Protein AF-A0A349N9C2-F1 (afdb_monomer_lite)

Foldseek 3Di:
DWDKDADDDCVVPNPVNLVVVQKDKAFDDPDPVQQVVQDDPPDDPPDTGIDIDGDDDDQQDDCDPVNLQVDPVNCPFCVNVPVPHRMGIDDPVNVVVNSVSSVHDD

pLDDT: mean 91.91, std 5.37, range [74.44, 97.75]

Secondary structure (DSSP, 8-state):
--EEEE---TTTS-HHHHHHHSEEEE-----HHHHHHH--TTPPTTPPP-EEEE-----SS---HHHHHH-GGGTTSHHHH-TT-SEEEE-HHHHHHHHHHTT---

Radius of gyration: 14.44 Å; chains: 1; bounding box: 37×32×33 Å

Sequence (106 aa):
MLHWLVKQEPQTFPWTRLLDHKKTIWDGVRNYQARNFMREPTATEGERVAFDLRAVKSPRQPVTLKRIKADPSLQELHLVRNPRLSVMPIEEKEFKHLLDLAQTTA

Structure (mmCIF, N/CA/C/O backbone):
data_AF-A0A349N9C2-F1
#
_entry.id   AF-A0A349N9C2-F1
#
loop_
_atom_site.group_PDB
_atom_site.id
_atom_site.type_symbol
_atom_site.label_atom_id
_atom_site.label_alt_id
_atom_site.label_comp_id
_atom_site.label_asym_id
_atom_site.label_entity_id
_atom_site.label_seq_id
_atom_site.pdbx_PDB_ins_code
_atom_site.Cartn_x
_atom_site.Cartn_y
_atom_site.Cartn_z
_atom_site.occupancy
_atom_site.B_iso_or_equiv
_atom_site.auth_seq_id
_atom_site.auth_comp_id
_atom_site.auth_asym_id
_atom_site.auth_atom_id
_atom_site.pdbx_PDB_model_num
ATOM 1 N N . MET A 1 1 ? 9.434 5.064 8.651 1.00 81.62 1 MET A N 1
ATOM 2 C CA . MET A 1 1 ? 9.759 4.132 7.540 1.00 81.62 1 MET A CA 1
ATOM 3 C C . MET A 1 1 ? 8.866 4.464 6.353 1.00 81.62 1 MET A C 1
ATOM 5 O O . MET A 1 1 ? 7.823 5.071 6.567 1.00 81.62 1 MET A O 1
ATOM 9 N N . LEU A 1 2 ? 9.259 4.108 5.127 1.00 89.00 2 LEU A N 1
ATOM 10 C CA . LEU A 1 2 ? 8.404 4.292 3.949 1.00 89.00 2 LEU A CA 1
ATOM 11 C C . LEU A 1 2 ? 7.418 3.126 3.831 1.00 89.00 2 LEU A C 1
ATOM 13 O O . LEU A 1 2 ? 7.814 1.972 3.990 1.00 89.00 2 LEU A O 1
ATOM 17 N N . HIS A 1 3 ? 6.158 3.432 3.535 1.00 94.06 3 HIS A N 1
ATOM 18 C CA . HIS A 1 3 ? 5.103 2.441 3.346 1.00 94.06 3 HIS A CA 1
ATOM 19 C C . HIS A 1 3 ? 4.571 2.518 1.917 1.00 94.06 3 HIS A C 1
ATOM 21 O O . HIS A 1 3 ? 4.538 3.583 1.300 1.00 94.06 3 HIS A O 1
ATOM 27 N N . TRP A 1 4 ? 4.153 1.367 1.397 1.00 94.94 4 TRP A N 1
ATOM 28 C CA . TRP A 1 4 ? 3.772 1.200 0.001 1.00 94.94 4 TRP A CA 1
ATOM 29 C C . TRP A 1 4 ? 2.498 0.371 -0.113 1.00 94.94 4 TRP A C 1
ATOM 31 O O . TRP A 1 4 ? 2.297 -0.579 0.642 1.00 94.94 4 TRP A O 1
ATOM 41 N N . LEU A 1 5 ? 1.675 0.687 -1.110 1.00 95.19 5 LEU A N 1
ATOM 42 C CA . LEU A 1 5 ? 0.586 -0.162 -1.575 1.00 95.19 5 LEU A CA 1
ATOM 43 C C . LEU A 1 5 ? 0.877 -0.594 -3.012 1.00 95.19 5 LEU A C 1
ATOM 45 O O . LEU A 1 5 ? 1.079 0.241 -3.898 1.00 95.19 5 LEU A O 1
ATOM 49 N N . VAL A 1 6 ? 0.861 -1.906 -3.242 1.00 95.00 6 VAL A N 1
ATOM 50 C CA . VAL A 1 6 ? 1.021 -2.521 -4.565 1.00 95.00 6 VAL A CA 1
ATOM 51 C C . VAL A 1 6 ? -0.240 -3.297 -4.937 1.00 95.00 6 VAL A C 1
ATOM 53 O O . VAL A 1 6 ? -0.826 -3.984 -4.102 1.00 95.00 6 VAL A O 1
ATOM 56 N N . LYS A 1 7 ? -0.696 -3.162 -6.184 1.00 94.12 7 LYS A N 1
ATOM 57 C CA . LYS A 1 7 ? -1.880 -3.864 -6.695 1.00 94.12 7 LYS A CA 1
ATOM 58 C C . LYS A 1 7 ? -1.471 -5.144 -7.399 1.00 94.12 7 LYS A C 1
ATOM 60 O O . LYS A 1 7 ? -0.639 -5.090 -8.298 1.00 94.12 7 LYS A O 1
ATOM 65 N N . GLN A 1 8 ? -2.116 -6.253 -7.049 1.00 93.25 8 GLN A N 1
ATOM 66 C CA . GLN A 1 8 ? -1.984 -7.508 -7.774 1.00 93.25 8 GLN A CA 1
ATOM 67 C C . GLN A 1 8 ? -3.349 -8.079 -8.127 1.00 93.25 8 GLN A C 1
ATOM 69 O O . GLN A 1 8 ? -4.261 -8.044 -7.304 1.00 93.25 8 GLN A O 1
ATOM 74 N N . GLU A 1 9 ? -3.443 -8.653 -9.319 1.00 91.88 9 GLU A N 1
ATOM 75 C CA . GLU A 1 9 ? -4.587 -9.439 -9.764 1.00 91.88 9 GLU A CA 1
ATOM 76 C C . GLU A 1 9 ? -4.487 -10.866 -9.183 1.00 91.88 9 GLU A C 1
ATOM 78 O O . GLU A 1 9 ? -3.571 -11.612 -9.561 1.00 91.88 9 GLU A O 1
ATOM 83 N N . PRO A 1 10 ? -5.384 -11.281 -8.262 1.00 92.69 10 PRO A N 1
ATOM 84 C CA . PRO A 1 10 ? -5.283 -12.577 -7.581 1.00 92.69 10 PRO A CA 1
ATOM 85 C C . PRO A 1 10 ? -5.307 -13.788 -8.523 1.00 92.69 10 PRO A C 1
ATOM 87 O O . PRO A 1 10 ? -4.704 -14.812 -8.223 1.00 92.69 10 PRO A O 1
ATOM 90 N N . GLN A 1 11 ? -5.973 -13.668 -9.670 1.00 93.75 11 GLN A N 1
ATOM 91 C CA . GLN A 1 11 ? -6.053 -14.681 -10.723 1.00 93.75 11 GLN A CA 1
ATOM 92 C C . GLN A 1 11 ? -4.71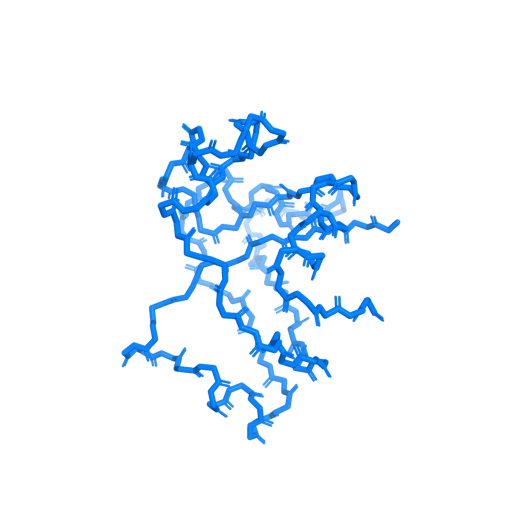2 -14.924 -11.428 1.00 93.75 11 GLN A C 1
ATOM 94 O O . GLN A 1 11 ? -4.483 -16.010 -11.952 1.00 93.75 11 GLN A O 1
ATOM 99 N N . THR A 1 12 ? -3.818 -13.934 -11.424 1.00 91.12 12 THR A N 1
ATOM 100 C CA . THR A 1 12 ? -2.493 -14.030 -12.052 1.00 91.12 12 THR A CA 1
ATOM 101 C C . THR A 1 12 ? -1.438 -14.433 -11.027 1.00 91.12 12 THR A C 1
ATOM 103 O O . THR A 1 12 ? -0.588 -15.285 -11.287 1.00 91.12 12 THR A O 1
ATOM 106 N N . PHE A 1 13 ? -1.489 -13.825 -9.842 1.00 91.44 13 PHE A N 1
ATOM 107 C CA . PHE A 1 13 ? -0.546 -14.097 -8.764 1.00 91.44 13 PHE A CA 1
ATOM 108 C C . PHE A 1 13 ? -1.260 -13.958 -7.409 1.00 91.44 13 PHE A C 1
ATOM 110 O O . PHE A 1 13 ? -1.307 -12.867 -6.833 1.00 91.44 13 PHE A O 1
ATOM 117 N N . PRO A 1 14 ? -1.857 -15.048 -6.898 1.00 93.00 14 PRO A N 1
ATOM 118 C CA . PRO A 1 14 ? -2.615 -15.007 -5.656 1.00 93.00 14 PRO A CA 1
ATOM 119 C C . PRO A 1 14 ? -1.694 -14.832 -4.447 1.00 93.00 14 PRO A C 1
ATOM 121 O O . PRO A 1 14 ? -0.534 -15.245 -4.455 1.00 93.00 14 PRO A O 1
ATOM 124 N N . TRP A 1 15 ? -2.241 -14.287 -3.359 1.00 91.38 15 TRP A N 1
ATOM 125 C CA . TRP A 1 15 ? -1.517 -14.109 -2.094 1.00 91.38 15 TRP A CA 1
ATOM 126 C C . TRP A 1 15 ? -0.903 -15.411 -1.557 1.00 91.38 15 TRP A C 1
ATOM 128 O O . TRP A 1 15 ? 0.226 -15.403 -1.070 1.00 91.38 15 TRP A O 1
ATOM 138 N N . THR A 1 16 ? -1.605 -16.539 -1.703 1.00 92.12 16 THR A N 1
ATOM 139 C CA . THR A 1 16 ? -1.118 -17.870 -1.298 1.00 92.12 16 THR A CA 1
ATOM 140 C C . THR A 1 16 ? 0.213 -18.219 -1.954 1.00 92.12 16 THR A C 1
ATOM 142 O O . THR A 1 16 ? 1.122 -18.692 -1.282 1.00 92.12 16 THR A O 1
ATOM 145 N N . ARG A 1 17 ? 0.389 -17.862 -3.230 1.00 92.56 17 ARG A N 1
ATOM 146 C CA . ARG A 1 17 ? 1.652 -18.072 -3.936 1.00 92.56 17 ARG A CA 1
ATOM 147 C C . ARG A 1 17 ? 2.793 -17.273 -3.310 1.00 92.56 17 ARG A C 1
ATOM 149 O O . ARG A 1 17 ? 3.900 -17.783 -3.184 1.00 92.56 17 ARG A O 1
ATOM 156 N N . LEU A 1 18 ? 2.545 -16.033 -2.892 1.00 91.62 18 LEU A N 1
ATOM 157 C CA . LEU A 1 18 ? 3.578 -15.235 -2.229 1.00 91.62 18 LEU A CA 1
ATOM 158 C C . LEU A 1 18 ? 3.961 -15.815 -0.859 1.00 91.62 18 LEU A C 1
ATOM 160 O O . LEU A 1 18 ? 5.138 -15.786 -0.500 1.00 91.62 18 LEU A O 1
ATOM 164 N N . LEU A 1 19 ? 2.997 -16.375 -0.120 1.00 91.06 19 LEU A N 1
ATOM 165 C CA . LEU A 1 19 ? 3.266 -17.077 1.139 1.00 91.06 19 LEU A CA 1
ATOM 166 C C . LEU A 1 19 ? 4.168 -18.301 0.923 1.00 91.06 19 LEU A C 1
ATOM 168 O O . LEU A 1 19 ? 5.155 -18.458 1.642 1.00 91.06 19 LEU A O 1
ATOM 172 N N . ASP A 1 20 ? 3.881 -19.107 -0.101 1.00 91.75 20 ASP A N 1
ATOM 173 C CA . ASP A 1 20 ? 4.642 -20.324 -0.408 1.00 91.75 20 ASP A CA 1
ATOM 174 C C . ASP A 1 20 ? 6.076 -20.005 -0.848 1.00 91.75 20 ASP A C 1
ATOM 176 O O . ASP A 1 20 ? 7.049 -20.575 -0.349 1.00 91.75 20 ASP A O 1
ATOM 180 N N . HIS A 1 21 ? 6.223 -19.037 -1.758 1.00 89.62 21 HIS A N 1
ATOM 181 C CA . HIS A 1 21 ? 7.521 -18.626 -2.291 1.00 89.62 21 HIS A CA 1
ATOM 182 C C . HIS A 1 21 ? 8.336 -17.780 -1.300 1.00 89.62 21 HIS A C 1
ATOM 184 O O . HIS A 1 21 ? 9.544 -17.611 -1.486 1.00 89.62 21 HIS A O 1
ATOM 190 N N . LYS A 1 22 ? 7.694 -17.242 -0.251 1.00 90.38 22 LYS A N 1
ATOM 191 C CA . LYS A 1 22 ? 8.220 -16.329 0.785 1.00 90.38 22 LYS A CA 1
ATOM 192 C C . LYS A 1 22 ? 8.712 -14.978 0.270 1.00 90.38 22 LYS A C 1
ATOM 194 O O . LYS A 1 22 ? 8.650 -13.999 1.009 1.00 90.38 22 LYS A O 1
ATOM 199 N N . LYS A 1 23 ? 9.204 -14.914 -0.965 1.00 92.81 23 LYS A N 1
ATOM 200 C CA . LYS A 1 23 ? 9.702 -13.720 -1.637 1.00 92.81 23 LYS A CA 1
ATOM 201 C C . LYS A 1 23 ? 9.310 -13.705 -3.111 1.00 92.81 23 LYS A C 1
ATOM 203 O O . LYS A 1 23 ? 9.148 -14.757 -3.725 1.00 92.81 23 LYS A O 1
ATOM 208 N N . THR A 1 24 ? 9.209 -12.514 -3.680 1.00 93.75 24 THR A N 1
ATOM 209 C CA . THR A 1 24 ? 9.080 -12.297 -5.122 1.00 93.75 24 THR A CA 1
ATOM 210 C C . THR A 1 24 ? 9.744 -10.986 -5.505 1.00 93.75 24 THR A C 1
ATOM 212 O O . THR A 1 24 ? 9.861 -10.085 -4.678 1.00 93.75 24 THR A O 1
ATOM 215 N N . ILE A 1 25 ? 10.125 -10.869 -6.770 1.00 93.06 25 ILE A N 1
ATOM 216 C CA . ILE A 1 25 ? 10.503 -9.590 -7.362 1.00 93.06 25 ILE A CA 1
ATOM 217 C C . ILE A 1 25 ? 9.224 -8.941 -7.890 1.00 93.06 25 ILE A C 1
ATOM 219 O O . ILE A 1 25 ? 8.392 -9.603 -8.514 1.00 93.06 25 ILE A O 1
ATOM 223 N N . TRP A 1 26 ? 9.056 -7.657 -7.607 1.00 92.50 26 TRP A N 1
ATOM 224 C CA . TRP A 1 26 ? 7.982 -6.822 -8.114 1.00 92.50 26 TRP A CA 1
ATOM 225 C C . TRP A 1 26 ? 8.532 -5.910 -9.205 1.00 92.50 26 TRP A C 1
ATOM 227 O O . TRP A 1 26 ? 9.041 -4.822 -8.929 1.00 92.50 26 TRP A O 1
ATOM 237 N N . ASP A 1 27 ? 8.467 -6.384 -10.447 1.00 90.19 27 ASP A N 1
ATOM 238 C CA . ASP A 1 27 ? 8.944 -5.675 -11.630 1.00 90.19 27 ASP A CA 1
ATOM 239 C C . ASP A 1 27 ? 7.809 -5.423 -12.642 1.00 90.19 27 ASP A C 1
ATOM 241 O O . ASP A 1 27 ? 6.621 -5.496 -12.324 1.00 90.19 27 ASP A O 1
ATOM 245 N N . GLY A 1 28 ? 8.160 -5.026 -13.869 1.00 88.44 28 GLY A N 1
ATOM 246 C CA . GLY A 1 28 ? 7.188 -4.923 -14.962 1.00 88.44 28 GLY A CA 1
ATOM 247 C C . GLY A 1 28 ? 6.234 -3.725 -14.884 1.00 88.44 28 GLY A C 1
ATOM 248 O O . GLY A 1 28 ? 5.339 -3.609 -15.720 1.00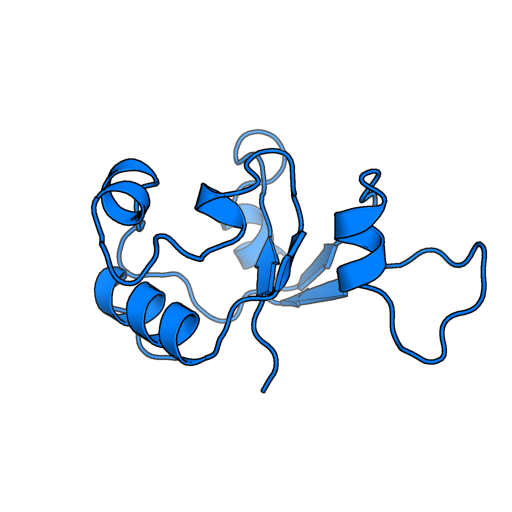 88.44 28 GLY A O 1
ATOM 249 N N . VAL A 1 29 ? 6.432 -2.794 -13.946 1.00 90.81 29 VAL A N 1
ATOM 250 C CA . VAL A 1 29 ? 5.610 -1.582 -13.817 1.00 90.81 29 VAL A CA 1
ATOM 251 C C . VAL A 1 29 ? 5.777 -0.684 -15.049 1.00 90.81 29 VAL A C 1
ATOM 253 O O . VAL A 1 29 ? 6.827 -0.084 -15.278 1.00 90.81 29 VAL A O 1
ATOM 256 N N . ARG A 1 30 ? 4.720 -0.603 -15.868 1.00 89.44 30 ARG A N 1
ATOM 257 C CA . ARG A 1 30 ? 4.691 0.185 -17.117 1.00 89.44 30 ARG A CA 1
ATOM 258 C C . ARG A 1 30 ? 4.191 1.616 -16.937 1.00 89.44 30 ARG A C 1
ATOM 260 O O . ARG A 1 30 ? 4.411 2.450 -17.808 1.00 89.44 30 ARG A O 1
ATOM 267 N N . ASN A 1 31 ? 3.510 1.913 -15.831 1.00 91.94 31 ASN A N 1
ATOM 268 C CA . ASN A 1 31 ? 3.039 3.264 -15.552 1.00 91.94 31 ASN A CA 1
ATOM 269 C C . ASN A 1 31 ? 4.216 4.146 -15.096 1.00 91.94 31 ASN A C 1
ATOM 271 O O . ASN A 1 31 ? 4.867 3.837 -14.099 1.00 91.94 31 ASN A O 1
ATOM 275 N N . TYR A 1 32 ? 4.465 5.249 -15.810 1.00 91.12 32 TYR A N 1
ATOM 276 C CA . TYR A 1 32 ? 5.589 6.153 -15.539 1.00 91.12 32 TYR A CA 1
ATOM 277 C C . TYR A 1 32 ? 5.570 6.745 -14.127 1.00 91.12 32 TYR A C 1
ATOM 279 O O . TYR A 1 32 ? 6.606 6.776 -13.472 1.00 91.12 32 TYR A O 1
ATOM 287 N N . GLN A 1 33 ? 4.407 7.176 -13.633 1.00 91.88 33 GLN A N 1
ATOM 288 C CA . GLN A 1 33 ? 4.287 7.741 -12.289 1.00 91.88 33 GLN A CA 1
ATOM 289 C C . GLN A 1 33 ? 4.545 6.677 -11.214 1.00 91.88 33 GLN A C 1
ATOM 291 O O . GLN A 1 33 ? 5.306 6.928 -10.285 1.00 91.88 33 GLN A O 1
ATOM 296 N N . ALA A 1 34 ? 3.988 5.473 -11.373 1.00 92.94 34 ALA A N 1
ATOM 297 C CA . ALA A 1 34 ? 4.251 4.360 -10.462 1.00 92.94 34 ALA A CA 1
ATOM 298 C C . ALA A 1 34 ? 5.744 3.986 -10.438 1.00 92.94 34 ALA A C 1
ATOM 300 O O . ALA A 1 34 ? 6.322 3.827 -9.367 1.00 92.94 34 ALA A O 1
ATOM 301 N N . ARG A 1 35 ? 6.394 3.927 -11.609 1.00 90.88 35 ARG A N 1
ATOM 302 C CA . ARG A 1 35 ? 7.840 3.684 -11.717 1.00 90.88 35 ARG A CA 1
ATOM 303 C C . ARG A 1 35 ? 8.660 4.791 -11.057 1.00 90.88 35 ARG A C 1
ATOM 305 O O . ARG A 1 35 ? 9.655 4.494 -10.410 1.00 90.88 35 ARG A O 1
ATOM 312 N N . ASN A 1 36 ? 8.245 6.049 -11.206 1.00 90.38 36 ASN A N 1
ATOM 313 C CA . ASN A 1 36 ? 8.916 7.178 -10.567 1.00 90.38 36 ASN A CA 1
ATOM 314 C C . ASN A 1 36 ? 8.821 7.109 -9.045 1.00 90.38 36 ASN A C 1
ATOM 316 O O . ASN A 1 36 ? 9.798 7.443 -8.388 1.00 90.38 36 ASN A O 1
ATOM 320 N N . PHE A 1 37 ? 7.700 6.642 -8.485 1.00 91.62 37 PHE A N 1
ATOM 321 C CA . PHE A 1 37 ? 7.637 6.411 -7.046 1.00 91.62 37 PHE A CA 1
ATOM 322 C C . PHE A 1 37 ? 8.615 5.323 -6.602 1.00 91.62 37 PHE A C 1
ATOM 324 O O . PHE A 1 37 ? 9.277 5.481 -5.589 1.00 91.62 37 PHE A O 1
ATOM 331 N N . MET A 1 38 ? 8.757 4.247 -7.376 1.00 89.81 38 MET A N 1
ATOM 332 C CA . MET A 1 38 ? 9.677 3.160 -7.032 1.00 89.81 38 MET A CA 1
ATOM 333 C C . MET A 1 38 ? 11.161 3.526 -7.159 1.00 89.81 38 MET A C 1
ATOM 335 O O . MET A 1 38 ? 12.016 2.756 -6.728 1.00 89.81 38 MET A O 1
ATOM 339 N N . ARG A 1 39 ? 11.482 4.642 -7.816 1.00 87.50 39 ARG A N 1
ATOM 340 C CA . ARG A 1 39 ? 12.849 4.970 -8.206 1.00 87.50 39 ARG A CA 1
ATOM 341 C C . ARG A 1 39 ? 13.650 5.471 -7.007 1.00 87.50 39 ARG A C 1
ATOM 343 O O . ARG A 1 39 ? 13.237 6.408 -6.328 1.00 87.50 39 ARG A O 1
ATOM 350 N N . GLU A 1 40 ? 14.832 4.901 -6.805 1.00 80.38 40 GLU A N 1
ATOM 351 C CA . GLU A 1 40 ? 15.794 5.450 -5.853 1.00 80.38 40 GLU A CA 1
ATOM 352 C C . GLU A 1 40 ? 16.387 6.771 -6.374 1.00 80.38 40 GLU A C 1
ATOM 354 O O . GLU A 1 40 ? 16.526 6.948 -7.590 1.00 80.38 40 GLU A O 1
ATOM 359 N N . PRO A 1 41 ? 16.771 7.711 -5.490 1.00 77.62 41 PRO A N 1
ATOM 360 C CA . PRO A 1 41 ? 17.364 8.985 -5.903 1.00 77.62 41 PRO A CA 1
ATOM 361 C C . PRO A 1 41 ? 18.623 8.837 -6.769 1.00 77.62 41 PRO A C 1
ATOM 363 O O . PRO A 1 41 ? 18.920 9.718 -7.569 1.00 77.62 41 PRO A O 1
ATOM 366 N N . THR A 1 42 ? 19.347 7.730 -6.606 1.00 79.69 42 THR A N 1
ATOM 367 C CA . THR A 1 42 ? 20.598 7.401 -7.299 1.00 79.69 42 THR A CA 1
ATOM 368 C C . THR A 1 42 ? 20.401 6.677 -8.630 1.00 79.69 42 THR A C 1
ATOM 370 O O . THR A 1 42 ? 21.383 6.474 -9.336 1.00 79.69 42 THR A O 1
ATOM 373 N N . ALA A 1 43 ? 19.174 6.275 -8.979 1.00 79.69 43 ALA A N 1
ATOM 374 C CA . ALA A 1 43 ? 18.925 5.490 -10.185 1.00 79.69 43 ALA A CA 1
ATOM 375 C C . ALA A 1 43 ? 19.089 6.325 -11.463 1.00 79.69 43 ALA A C 1
ATOM 377 O O . ALA A 1 43 ? 18.601 7.460 -11.557 1.00 79.69 43 ALA A O 1
ATOM 378 N N . THR A 1 44 ? 19.717 5.724 -12.469 1.00 79.06 44 THR A N 1
ATOM 379 C CA . THR A 1 44 ? 20.015 6.353 -13.762 1.00 79.06 44 THR A CA 1
ATOM 380 C C . THR A 1 44 ? 18.842 6.210 -14.739 1.00 79.06 44 THR A C 1
ATOM 382 O O . THR A 1 44 ? 18.001 5.313 -14.628 1.00 79.06 44 THR A O 1
ATOM 385 N N . GLU A 1 45 ? 18.755 7.097 -15.733 1.00 76.06 45 GLU A N 1
ATOM 386 C CA . GLU A 1 45 ? 17.740 6.988 -16.782 1.00 76.06 45 GLU A CA 1
ATOM 387 C C . GLU A 1 45 ? 17.885 5.676 -17.575 1.00 76.06 45 GLU A C 1
ATOM 389 O O . GLU A 1 45 ? 18.977 5.290 -17.981 1.00 76.06 45 GLU A O 1
ATOM 394 N N . GLY A 1 46 ? 16.767 4.974 -17.786 1.00 74.81 46 GLY A N 1
ATOM 395 C CA . GLY A 1 46 ? 16.731 3.687 -18.492 1.00 74.81 46 GLY A CA 1
ATOM 396 C C . GLY A 1 46 ? 16.893 2.451 -17.602 1.00 74.81 46 GLY A C 1
ATOM 397 O O . GLY A 1 46 ? 16.624 1.341 -18.066 1.00 74.81 46 GLY A O 1
ATOM 398 N N . GLU A 1 47 ? 17.244 2.611 -16.323 1.00 79.12 47 GLU A N 1
ATOM 399 C CA . GLU A 1 47 ? 17.349 1.481 -15.399 1.00 79.12 47 GLU A CA 1
ATOM 400 C C . GLU A 1 47 ? 15.985 0.840 -15.111 1.00 79.12 47 GLU A C 1
ATOM 402 O O . GLU A 1 47 ? 14.947 1.498 -14.949 1.00 79.12 47 GLU A O 1
ATOM 407 N N . ARG A 1 48 ? 15.980 -0.496 -15.047 1.00 77.62 48 ARG A N 1
ATOM 408 C CA . ARG A 1 48 ? 14.805 -1.253 -14.617 1.00 77.62 48 ARG A CA 1
ATOM 409 C C . ARG A 1 48 ? 14.641 -1.070 -13.116 1.00 77.62 48 ARG A C 1
ATOM 411 O O . ARG A 1 48 ? 15.517 -1.445 -12.350 1.00 77.62 48 ARG A O 1
ATOM 418 N N . VAL A 1 49 ? 13.484 -0.560 -12.712 1.00 86.12 49 VAL A N 1
ATOM 419 C CA . VAL A 1 49 ? 13.128 -0.415 -11.300 1.00 86.12 49 VAL A CA 1
ATOM 420 C C . VAL A 1 49 ? 12.302 -1.622 -10.863 1.00 86.12 49 VAL A C 1
ATOM 422 O O . VAL A 1 49 ? 11.333 -1.987 -11.538 1.00 86.12 49 VAL A O 1
ATOM 425 N N . ALA A 1 50 ? 12.685 -2.234 -9.747 1.00 88.81 50 ALA A N 1
ATOM 426 C CA . ALA A 1 50 ? 11.984 -3.358 -9.142 1.00 88.81 50 ALA A CA 1
ATOM 427 C C . ALA A 1 50 ? 12.101 -3.302 -7.615 1.00 88.81 50 ALA A C 1
ATOM 429 O O . ALA A 1 50 ? 13.065 -2.753 -7.089 1.00 88.81 50 ALA A O 1
ATOM 430 N N . PHE A 1 51 ? 11.130 -3.888 -6.915 1.00 90.31 51 PHE A N 1
ATOM 431 C CA . PHE A 1 51 ? 11.209 -4.107 -5.469 1.00 90.31 51 PHE A CA 1
ATOM 432 C C . PHE A 1 51 ? 11.345 -5.592 -5.157 1.00 90.31 51 PHE A C 1
ATOM 434 O O . PHE A 1 51 ? 10.635 -6.409 -5.739 1.00 90.31 51 PHE A O 1
ATOM 441 N N . ASP A 1 52 ? 12.173 -5.937 -4.178 1.00 90.50 52 ASP A N 1
ATOM 442 C CA . ASP A 1 52 ? 12.116 -7.253 -3.549 1.00 90.50 52 ASP A CA 1
ATOM 443 C C . ASP A 1 52 ? 11.019 -7.253 -2.482 1.00 90.50 52 ASP A C 1
ATOM 445 O O . ASP A 1 52 ? 11.081 -6.522 -1.492 1.00 90.50 52 ASP A O 1
ATOM 449 N N . LEU A 1 53 ? 9.993 -8.081 -2.674 1.00 92.56 53 LEU A N 1
ATOM 450 C CA . LEU A 1 53 ? 8.904 -8.246 -1.718 1.00 92.56 53 LEU A CA 1
ATOM 451 C C . LEU A 1 53 ? 9.071 -9.548 -0.948 1.00 92.56 53 LEU A C 1
ATOM 453 O O . LEU A 1 53 ? 9.367 -10.596 -1.521 1.00 92.56 53 LEU A O 1
ATOM 457 N N . ARG A 1 54 ? 8.796 -9.495 0.356 1.00 92.25 54 ARG A N 1
ATOM 458 C CA . ARG A 1 54 ? 8.724 -10.664 1.232 1.00 92.25 54 ARG A CA 1
ATOM 459 C C . ARG A 1 54 ? 7.347 -10.748 1.871 1.00 92.25 54 ARG A C 1
ATOM 461 O O . ARG A 1 54 ? 6.822 -9.747 2.354 1.00 92.25 54 ARG A O 1
ATOM 468 N N . ALA A 1 55 ? 6.786 -11.951 1.926 1.00 92.00 55 ALA A N 1
ATOM 469 C CA . ALA A 1 55 ? 5.589 -12.194 2.711 1.00 92.00 55 ALA A CA 1
ATOM 470 C C . ALA A 1 55 ? 5.951 -12.131 4.203 1.00 92.00 55 ALA A C 1
ATOM 472 O O . ALA A 1 55 ? 6.724 -12.958 4.692 1.00 92.00 55 ALA A O 1
ATOM 473 N N . VAL A 1 56 ? 5.430 -11.128 4.910 1.00 91.88 56 VAL A N 1
ATOM 474 C CA . VAL A 1 56 ? 5.674 -10.949 6.351 1.00 91.88 56 VAL A CA 1
ATOM 475 C C . VAL A 1 56 ? 4.480 -11.441 7.156 1.00 91.88 56 VAL A C 1
ATOM 477 O O . VAL A 1 56 ? 4.627 -12.294 8.028 1.00 91.88 56 V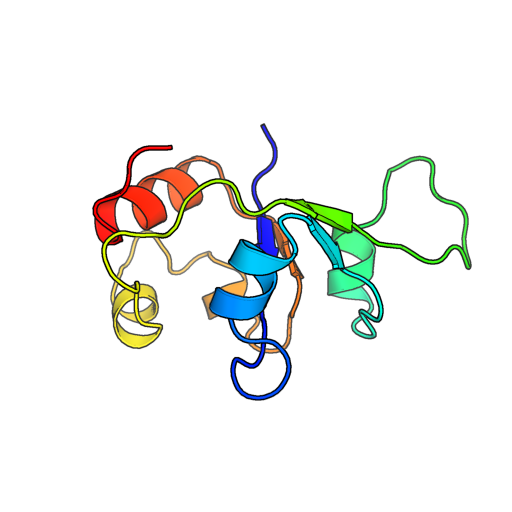AL A O 1
ATOM 480 N N . LYS A 1 57 ? 3.287 -10.921 6.858 1.00 91.00 57 LYS A N 1
ATOM 481 C CA . LYS A 1 57 ? 2.080 -11.196 7.633 1.00 91.00 57 LYS A CA 1
ATOM 482 C C . LYS A 1 57 ? 0.840 -11.074 6.762 1.00 91.00 57 LYS A C 1
ATOM 484 O O . LYS A 1 57 ? 0.705 -10.117 6.005 1.00 91.00 57 LYS A O 1
ATOM 489 N N . SER A 1 58 ? -0.064 -12.037 6.894 1.00 92.19 58 SER A N 1
ATOM 490 C CA . SER A 1 58 ? -1.393 -11.960 6.288 1.00 92.19 58 SER A CA 1
ATOM 491 C C . SER A 1 58 ? -2.311 -11.099 7.159 1.00 92.19 58 SER A C 1
ATOM 493 O O . SER A 1 58 ? -2.303 -11.275 8.383 1.00 92.19 58 SER A O 1
ATOM 495 N N . PRO A 1 59 ? -3.129 -10.212 6.570 1.00 92.50 59 PRO A N 1
ATOM 496 C CA . PRO A 1 59 ? -4.166 -9.523 7.321 1.00 92.50 59 PRO A CA 1
ATOM 497 C C . PRO A 1 59 ? -5.207 -10.524 7.839 1.00 92.50 59 PRO A C 1
ATOM 499 O O . PRO A 1 59 ? -5.540 -11.484 7.141 1.00 92.50 59 PRO A O 1
ATOM 502 N N . ARG A 1 60 ? -5.756 -10.299 9.041 1.00 94.12 60 ARG A N 1
ATOM 503 C CA . ARG A 1 60 ? -6.830 -11.148 9.596 1.00 94.12 60 ARG A CA 1
ATOM 504 C C . ARG A 1 60 ? -8.101 -11.092 8.757 1.00 94.12 60 ARG A C 1
ATOM 506 O O . ARG A 1 60 ? -8.819 -12.082 8.671 1.00 94.12 60 ARG A O 1
ATOM 513 N N . GLN A 1 61 ? -8.373 -9.941 8.146 1.00 95.00 61 GLN A N 1
ATOM 514 C CA . GLN A 1 61 ? -9.494 -9.757 7.232 1.00 95.00 61 GLN A CA 1
ATOM 515 C C . GLN A 1 61 ? -9.143 -8.786 6.097 1.00 95.00 61 GLN A C 1
ATOM 517 O O . GLN A 1 61 ? -8.372 -7.846 6.312 1.00 95.00 61 GLN A O 1
ATOM 522 N N . PRO A 1 62 ? -9.722 -8.961 4.896 1.00 95.12 62 PRO A N 1
ATOM 523 C CA . PRO A 1 62 ? -9.512 -8.032 3.795 1.00 95.12 62 PRO A CA 1
ATOM 524 C C . PRO A 1 62 ? -10.168 -6.672 4.079 1.00 95.12 62 PRO A C 1
ATOM 526 O O . PRO A 1 62 ? -11.330 -6.591 4.485 1.00 95.12 62 PRO A O 1
ATOM 529 N N . VAL A 1 63 ? -9.449 -5.586 3.788 1.00 96.75 63 VAL A N 1
ATOM 530 C CA . VAL A 1 63 ? -10.014 -4.230 3.773 1.00 96.75 63 VAL A CA 1
ATOM 531 C C . VAL A 1 63 ? -10.532 -3.956 2.364 1.00 96.75 63 VAL A C 1
ATOM 533 O O . VAL A 1 63 ? -9.764 -3.742 1.429 1.00 96.75 63 VAL A O 1
ATOM 536 N N . THR A 1 64 ? -11.851 -4.026 2.180 1.00 97.00 64 THR A N 1
ATOM 537 C CA . THR A 1 64 ? -12.453 -3.910 0.843 1.00 97.00 64 THR A CA 1
ATOM 538 C C . THR A 1 64 ? -12.335 -2.493 0.285 1.00 97.00 64 THR A C 1
ATOM 540 O O . THR A 1 64 ? -12.405 -1.514 1.028 1.00 97.00 64 THR A O 1
ATOM 543 N N . LEU A 1 65 ? -12.257 -2.353 -1.044 1.00 96.06 65 LEU A N 1
ATOM 544 C CA . LEU A 1 65 ? -12.219 -1.034 -1.687 1.00 96.06 65 LEU A CA 1
ATOM 545 C C . LEU A 1 65 ? -13.456 -0.185 -1.348 1.00 96.06 65 LEU A C 1
ATOM 547 O O . LEU A 1 65 ? -13.341 1.027 -1.202 1.00 96.06 65 LEU A O 1
ATOM 551 N N . LYS A 1 66 ? -14.628 -0.816 -1.178 1.00 97.38 66 LYS A N 1
ATOM 552 C CA . LYS A 1 66 ? -15.848 -0.140 -0.710 1.00 97.38 66 LYS A CA 1
ATOM 553 C C . LYS A 1 66 ? -15.636 0.489 0.669 1.00 97.38 66 LYS A C 1
ATOM 555 O O . LYS A 1 66 ? -16.012 1.638 0.861 1.00 97.38 66 LYS A O 1
ATOM 560 N N . ARG A 1 67 ? -15.021 -0.246 1.603 1.00 97.75 67 ARG A N 1
ATOM 561 C CA . ARG A 1 67 ? -14.704 0.257 2.945 1.00 97.75 67 ARG A CA 1
ATOM 562 C C . ARG A 1 67 ? -13.678 1.385 2.891 1.00 97.75 67 ARG A C 1
ATOM 564 O O . ARG A 1 67 ? -13.913 2.412 3.505 1.00 97.75 67 ARG A O 1
ATOM 571 N N . ILE A 1 68 ? -12.612 1.225 2.103 1.00 97.44 68 ILE A N 1
ATOM 572 C CA . ILE A 1 68 ? -11.586 2.265 1.913 1.00 97.44 68 ILE A CA 1
ATOM 573 C C . ILE A 1 68 ? -12.218 3.557 1.382 1.00 97.44 68 ILE A C 1
ATOM 575 O O . ILE A 1 68 ? -11.990 4.626 1.930 1.00 97.44 68 ILE A O 1
ATOM 579 N N . LYS A 1 69 ? -13.063 3.463 0.348 1.00 96.62 69 LYS A N 1
ATOM 580 C CA . LYS A 1 69 ? -13.735 4.627 -0.249 1.00 96.62 69 LYS A CA 1
ATOM 581 C C . LYS A 1 69 ? -14.775 5.279 0.660 1.00 96.62 69 LYS A C 1
ATOM 583 O O . LYS A 1 69 ? -15.087 6.442 0.445 1.00 96.62 69 LYS A O 1
ATOM 588 N N . ALA A 1 70 ? -15.324 4.557 1.631 1.00 97.69 70 ALA A N 1
ATOM 589 C CA . ALA A 1 70 ? -16.277 5.109 2.592 1.00 97.69 70 ALA A CA 1
ATOM 590 C C . ALA A 1 70 ? -15.596 5.809 3.780 1.00 97.69 70 ALA A C 1
ATOM 592 O O . ALA A 1 70 ? -16.266 6.525 4.516 1.00 97.69 70 ALA A O 1
ATOM 593 N N . ASP A 1 71 ? -14.295 5.592 3.984 1.00 97.56 71 ASP A N 1
ATOM 594 C CA . ASP A 1 71 ? -13.559 6.109 5.132 1.00 97.56 71 ASP A CA 1
ATOM 595 C C . ASP A 1 71 ? -12.975 7.507 4.847 1.00 97.56 71 ASP A C 1
ATOM 597 O O . ASP A 1 71 ? -12.114 7.635 3.968 1.00 97.56 71 ASP A O 1
ATOM 601 N N . PRO A 1 72 ? -13.392 8.566 5.569 1.00 96.94 72 PRO A N 1
ATOM 602 C CA . PRO A 1 72 ? -12.892 9.923 5.343 1.00 96.94 72 PRO A CA 1
ATOM 603 C C . PRO A 1 72 ? -11.377 10.065 5.528 1.00 96.94 72 PRO A C 1
ATOM 605 O O . PRO A 1 72 ? -10.752 10.878 4.854 1.00 96.94 72 PRO A O 1
ATOM 608 N N . SER A 1 73 ? -10.770 9.258 6.403 1.00 96.31 73 SER A N 1
ATOM 609 C CA . SER A 1 73 ? -9.333 9.330 6.700 1.00 96.31 73 SER A CA 1
ATOM 610 C C . SER A 1 73 ? -8.444 8.764 5.586 1.00 96.31 73 SER A C 1
ATOM 612 O O . SER A 1 73 ? -7.234 8.974 5.602 1.00 96.31 73 SER A O 1
ATOM 614 N N . LEU A 1 74 ? -9.040 8.072 4.608 1.00 97.12 74 LEU A N 1
ATOM 615 C CA . LEU A 1 74 ? -8.344 7.394 3.513 1.00 97.12 74 LEU A CA 1
ATOM 616 C C . LEU A 1 74 ? -8.615 8.021 2.138 1.00 97.12 74 LEU A C 1
ATOM 618 O O . LEU A 1 74 ? -8.164 7.488 1.124 1.00 97.12 74 LEU A O 1
ATOM 622 N N . GLN A 1 75 ? -9.343 9.141 2.073 1.00 95.69 75 GLN A N 1
ATOM 623 C CA . GLN A 1 75 ? -9.703 9.774 0.794 1.00 95.69 75 GLN A CA 1
ATOM 624 C C . GLN A 1 75 ? -8.493 10.336 0.042 1.00 95.69 75 GLN A C 1
ATOM 626 O O . GLN A 1 75 ? -8.519 10.444 -1.184 1.00 95.69 75 GLN A O 1
ATOM 631 N N . GLU A 1 76 ? -7.413 10.627 0.767 1.00 94.75 76 GLU A N 1
ATOM 632 C CA . GLU A 1 76 ? -6.167 11.140 0.203 1.00 94.75 76 GLU A CA 1
ATOM 633 C C . GLU A 1 76 ? -5.276 10.052 -0.408 1.00 94.75 76 GLU A C 1
ATOM 635 O O . GLU A 1 76 ? -4.380 10.365 -1.196 1.00 94.75 76 GLU A O 1
ATOM 640 N N . LEU A 1 77 ? -5.581 8.771 -0.161 1.00 96.19 77 LEU A N 1
ATOM 641 C CA . LEU A 1 77 ? -4.842 7.666 -0.753 1.00 96.19 77 LEU A CA 1
ATOM 642 C C . LEU A 1 77 ? -4.813 7.787 -2.277 1.00 96.19 77 LEU A C 1
ATOM 644 O O . LEU A 1 77 ? -5.847 7.890 -2.949 1.00 96.19 77 LEU A O 1
ATOM 648 N N . HIS A 1 78 ? -3.630 7.589 -2.858 1.00 95.12 78 HIS A N 1
ATOM 649 C CA . HIS A 1 78 ? -3.491 7.418 -4.303 1.00 95.12 78 HIS A CA 1
ATOM 650 C C . HIS A 1 78 ? -4.368 6.279 -4.847 1.00 95.12 78 HIS A C 1
ATOM 652 O O . HIS A 1 78 ? -4.809 6.347 -5.992 1.00 95.12 78 HIS A O 1
ATOM 658 N N . LEU A 1 79 ? -4.691 5.273 -4.024 1.00 95.62 79 LEU A N 1
ATOM 659 C CA . LEU A 1 79 ? -5.626 4.205 -4.383 1.00 95.62 79 LEU A CA 1
ATOM 660 C C . LEU A 1 79 ? -7.019 4.749 -4.741 1.00 95.62 79 LEU A C 1
ATOM 662 O O . LEU A 1 79 ? -7.653 4.232 -5.663 1.00 95.62 79 LEU A O 1
ATOM 666 N N . VAL A 1 80 ? -7.480 5.770 -4.014 1.00 95.50 80 VAL A N 1
ATOM 667 C CA . VAL A 1 80 ? -8.790 6.409 -4.187 1.00 95.50 80 VAL A CA 1
ATOM 668 C C . VAL A 1 80 ? -8.719 7.469 -5.284 1.00 95.50 80 VAL A C 1
ATOM 670 O O . VAL A 1 80 ? -9.540 7.452 -6.201 1.00 95.50 80 VAL A O 1
ATOM 673 N N . ARG A 1 81 ? -7.707 8.342 -5.232 1.00 95.06 81 ARG A N 1
ATOM 674 C CA . ARG A 1 81 ? -7.571 9.494 -6.139 1.00 95.06 81 ARG A CA 1
ATOM 675 C C . ARG A 1 81 ? -7.112 9.107 -7.549 1.00 95.06 81 ARG A C 1
ATOM 677 O O . ARG A 1 81 ? -7.554 9.702 -8.525 1.00 95.06 81 ARG A O 1
ATOM 684 N N . ASN A 1 82 ? -6.255 8.090 -7.666 1.00 94.25 82 ASN A N 1
ATOM 685 C CA . ASN A 1 82 ? -5.557 7.710 -8.898 1.00 94.25 82 ASN A CA 1
ATOM 686 C C . ASN A 1 82 ? -5.674 6.191 -9.162 1.00 94.25 82 ASN A C 1
ATOM 688 O O . ASN A 1 82 ? -4.687 5.451 -9.082 1.00 94.25 82 ASN A O 1
ATOM 692 N N . PRO A 1 83 ? -6.861 5.680 -9.543 1.00 89.25 83 PRO A N 1
ATOM 693 C CA . PRO A 1 83 ? -7.135 4.240 -9.601 1.00 89.25 83 PRO A CA 1
ATOM 694 C C . PRO A 1 83 ? -6.276 3.462 -10.610 1.00 89.25 83 PRO A C 1
ATOM 696 O O . PRO A 1 83 ? -6.145 2.246 -10.476 1.00 89.25 83 PRO A O 1
ATOM 699 N N . ARG A 1 84 ? -5.655 4.137 -11.586 1.00 91.69 84 ARG A N 1
ATOM 700 C CA . ARG A 1 84 ? -4.768 3.523 -12.592 1.00 91.69 84 ARG A CA 1
ATOM 701 C C . ARG A 1 84 ? -3.329 3.290 -12.111 1.00 91.69 84 ARG A C 1
ATOM 703 O O . ARG A 1 84 ? -2.555 2.666 -12.832 1.00 91.69 84 ARG A O 1
ATOM 710 N N . LEU A 1 85 ? -2.947 3.783 -10.931 1.00 94.31 85 LEU A N 1
ATOM 711 C CA . LEU A 1 85 ? -1.630 3.506 -10.354 1.00 94.31 85 LEU A CA 1
ATOM 712 C C . LEU A 1 85 ? -1.581 2.103 -9.752 1.00 94.31 85 LEU A C 1
ATOM 714 O O . LEU A 1 85 ? -2.495 1.714 -9.024 1.00 94.31 85 LEU A O 1
ATOM 718 N N . SER A 1 86 ? -0.515 1.358 -10.048 1.00 94.00 86 SER A N 1
ATOM 719 C CA . SER A 1 86 ? -0.285 0.002 -9.532 1.00 94.00 86 SER A CA 1
ATOM 720 C C . SER A 1 86 ? 0.652 -0.044 -8.326 1.00 94.00 86 SER A C 1
ATOM 722 O O . SER A 1 86 ? 0.557 -0.979 -7.538 1.00 94.00 86 SER A O 1
ATOM 724 N N . VAL A 1 87 ? 1.528 0.951 -8.170 1.00 95.25 87 VAL A N 1
ATOM 725 C CA . VAL A 1 87 ? 2.443 1.104 -7.032 1.00 95.25 87 VAL A CA 1
ATOM 726 C C . VAL A 1 87 ? 2.329 2.528 -6.520 1.00 95.25 87 VAL A C 1
ATOM 728 O O . VAL A 1 87 ? 2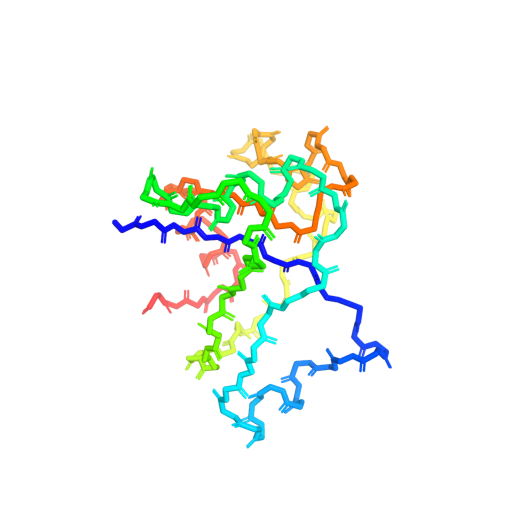.306 3.473 -7.312 1.00 95.25 87 VAL A O 1
ATOM 731 N N . MET A 1 88 ? 2.169 2.665 -5.208 1.00 95.44 88 MET A N 1
ATOM 732 C CA . MET A 1 88 ? 1.794 3.919 -4.568 1.00 95.44 88 MET A CA 1
ATOM 733 C C . MET A 1 88 ? 2.495 4.028 -3.214 1.00 95.44 88 MET A C 1
ATOM 735 O O . MET A 1 88 ? 2.401 3.074 -2.437 1.00 95.44 88 MET A O 1
ATOM 739 N N . PRO A 1 89 ? 3.161 5.149 -2.896 1.00 95.31 89 PRO A N 1
ATOM 740 C CA . PRO A 1 89 ? 3.543 5.426 -1.521 1.00 95.31 89 PRO A CA 1
ATOM 741 C C . PRO A 1 89 ? 2.278 5.700 -0.699 1.00 95.31 89 PRO A C 1
ATOM 743 O O . PRO A 1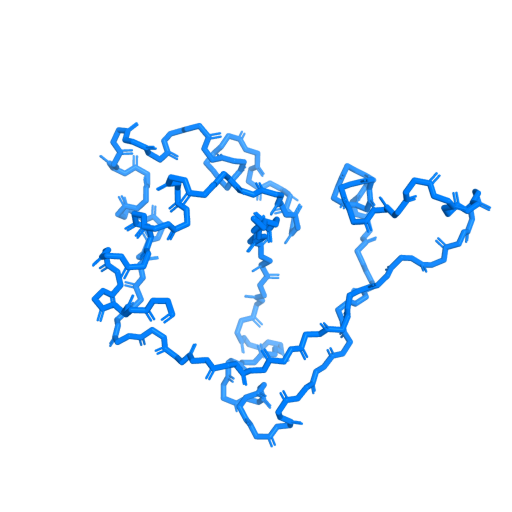 89 ? 1.284 6.202 -1.230 1.00 95.31 89 PRO A O 1
ATOM 746 N N . ILE A 1 90 ? 2.320 5.360 0.584 1.00 95.75 90 ILE A N 1
ATOM 747 C CA . ILE A 1 90 ? 1.290 5.725 1.562 1.00 95.75 90 ILE A CA 1
ATOM 748 C C . ILE A 1 90 ? 1.964 6.285 2.811 1.00 95.75 90 ILE A C 1
ATOM 750 O O . ILE A 1 90 ? 3.096 5.921 3.149 1.00 95.75 90 ILE A O 1
ATOM 754 N N . GLU A 1 91 ? 1.272 7.175 3.504 1.00 95.00 91 GLU A N 1
ATOM 755 C CA . GLU A 1 91 ? 1.754 7.732 4.757 1.00 95.00 91 GLU A CA 1
ATOM 756 C C . GLU A 1 91 ? 1.646 6.715 5.901 1.00 95.00 91 GLU A C 1
ATOM 758 O O . GLU A 1 91 ? 0.819 5.802 5.900 1.00 95.00 91 GLU A O 1
ATOM 763 N N . GLU A 1 92 ? 2.455 6.903 6.945 1.00 95.38 92 GLU A N 1
ATOM 764 C CA . GLU A 1 92 ? 2.432 6.031 8.124 1.00 95.38 92 GLU A CA 1
ATOM 765 C C . GLU A 1 92 ? 1.064 6.025 8.829 1.00 95.38 92 GLU A C 1
ATOM 767 O O . GLU A 1 92 ? 0.623 4.978 9.302 1.00 95.38 92 GLU A O 1
ATOM 772 N N . LYS A 1 93 ? 0.365 7.169 8.857 1.00 95.38 93 LYS A N 1
ATOM 773 C CA . LYS A 1 93 ? -0.987 7.274 9.428 1.00 95.38 93 LYS A CA 1
ATOM 774 C C . LYS A 1 93 ? -1.995 6.400 8.673 1.00 95.38 93 LYS A C 1
ATOM 776 O O . LYS A 1 93 ? -2.809 5.723 9.291 1.00 95.38 93 LYS A O 1
ATOM 781 N N . GLU A 1 94 ? -1.895 6.366 7.345 1.00 96.50 94 GLU A N 1
ATOM 782 C CA . GLU A 1 94 ? -2.782 5.590 6.476 1.00 96.50 94 GLU A CA 1
ATOM 783 C C . GLU A 1 94 ? -2.468 4.099 6.591 1.00 96.50 94 GLU A C 1
ATOM 785 O O . GLU A 1 94 ? -3.376 3.277 6.683 1.00 96.50 94 GLU A O 1
ATOM 790 N N . PHE A 1 95 ? -1.180 3.746 6.647 1.00 96.12 95 PHE A N 1
ATOM 791 C CA . PHE A 1 95 ? -0.733 2.372 6.850 1.00 96.12 95 PHE A CA 1
ATOM 792 C C . PHE A 1 95 ? -1.246 1.789 8.172 1.00 96.12 95 PHE A C 1
ATOM 794 O O . PHE A 1 95 ? -1.839 0.710 8.174 1.00 96.12 95 PHE A O 1
ATOM 801 N N . LYS A 1 96 ? -1.067 2.514 9.285 1.00 95.81 96 LYS A N 1
ATOM 802 C CA . LYS A 1 96 ? -1.566 2.091 10.603 1.00 95.81 96 LYS A CA 1
ATOM 803 C C . LYS A 1 96 ? -3.083 1.945 10.604 1.00 95.81 96 LYS A C 1
ATOM 805 O O . LYS A 1 96 ? -3.592 0.922 11.046 1.00 95.81 96 LYS A O 1
ATOM 810 N N . HIS A 1 97 ? -3.793 2.905 10.017 1.00 97.00 97 HIS A N 1
ATOM 811 C CA . HIS A 1 97 ? -5.247 2.827 9.926 1.00 97.00 97 HIS A CA 1
ATOM 812 C C . HIS A 1 97 ? -5.720 1.621 9.099 1.00 97.00 97 HIS A C 1
ATOM 814 O O . HIS A 1 97 ? -6.623 0.895 9.507 1.00 97.00 97 HIS A O 1
ATOM 820 N N . LEU A 1 98 ? -5.073 1.326 7.965 1.00 96.81 98 LEU A N 1
ATOM 821 C CA . LEU A 1 98 ? -5.370 0.128 7.170 1.00 96.81 98 LEU A CA 1
ATOM 822 C C . LEU A 1 98 ? -5.135 -1.169 7.960 1.00 96.81 98 LEU A C 1
ATOM 824 O O . LEU A 1 98 ? -5.935 -2.101 7.855 1.00 96.81 98 LEU A O 1
ATOM 828 N N . LEU A 1 99 ? -4.067 -1.226 8.755 1.00 96.19 99 LEU A N 1
ATOM 829 C CA . LEU A 1 99 ? -3.764 -2.350 9.638 1.00 96.19 99 LEU A CA 1
ATOM 830 C C . LEU A 1 99 ? -4.824 -2.537 10.735 1.00 96.19 99 LEU A C 1
ATOM 832 O O . LEU A 1 99 ? -5.276 -3.665 10.960 1.00 96.19 99 LEU A O 1
ATOM 836 N N . ASP A 1 100 ? -5.298 -1.448 11.337 1.00 96.81 100 ASP A N 1
ATOM 837 C CA . ASP A 1 100 ? -6.375 -1.469 12.331 1.00 96.81 100 ASP A CA 1
ATOM 838 C C . ASP A 1 100 ? -7.695 -1.958 11.717 1.00 96.81 100 ASP A C 1
ATOM 840 O O . ASP A 1 100 ? -8.342 -2.868 12.245 1.00 96.81 100 ASP A O 1
ATOM 844 N N . LEU A 1 101 ? -8.066 -1.446 10.536 1.00 97.12 101 LEU A N 1
ATOM 845 C CA . LEU A 1 101 ? -9.239 -1.917 9.788 1.00 97.12 101 LEU A CA 1
ATOM 846 C C . LEU A 1 101 ? -9.129 -3.409 9.427 1.00 97.12 101 LEU A C 1
ATOM 848 O O . LEU A 1 101 ? -10.147 -4.114 9.399 1.00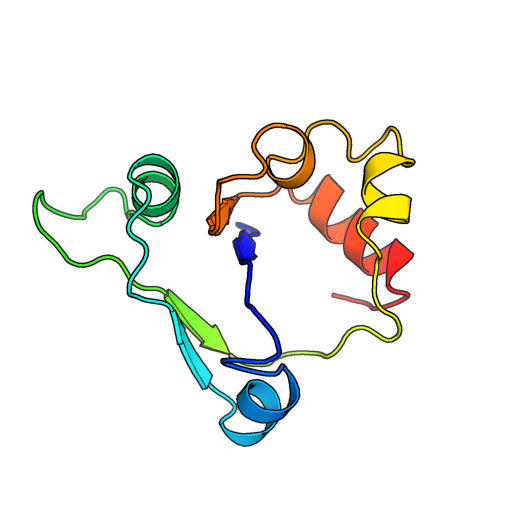 97.12 101 LEU A O 1
ATOM 852 N N . ALA A 1 102 ? -7.910 -3.891 9.173 1.00 96.88 102 ALA A N 1
ATOM 853 C CA . ALA A 1 102 ? -7.583 -5.292 8.921 1.00 96.88 102 ALA A CA 1
ATOM 854 C C . ALA A 1 102 ? -7.445 -6.140 10.201 1.00 96.88 102 ALA A C 1
ATOM 856 O O . ALA A 1 102 ? -7.185 -7.341 10.097 1.00 96.88 102 ALA A O 1
ATOM 857 N N . GLN A 1 103 ? -7.591 -5.548 11.393 1.00 95.69 103 GLN A N 1
ATOM 858 C CA . GLN A 1 103 ? -7.382 -6.184 12.701 1.00 95.69 103 GLN A CA 1
ATOM 859 C C . GLN A 1 103 ? -6.008 -6.863 12.827 1.00 95.69 103 GLN A C 1
ATOM 861 O O . GLN A 1 103 ? -5.883 -7.980 13.335 1.00 95.69 103 GLN A O 1
ATOM 866 N N . THR A 1 104 ? -4.967 -6.227 12.295 1.00 92.50 104 THR A N 1
ATOM 867 C CA . THR A 1 104 ? -3.636 -6.822 12.163 1.00 92.50 104 THR A CA 1
ATOM 868 C C . THR A 1 104 ? -2.583 -5.869 12.691 1.00 92.50 104 THR A C 1
ATOM 870 O O . THR A 1 104 ? -2.458 -4.762 12.204 1.00 92.50 104 THR A O 1
ATOM 873 N N . THR A 1 105 ? -1.785 -6.302 13.662 1.00 88.31 105 THR A N 1
ATOM 874 C CA . THR A 1 105 ? -0.654 -5.501 14.154 1.00 88.31 105 THR A CA 1
ATOM 875 C C . THR A 1 105 ? 0.460 -5.445 13.111 1.00 88.31 105 THR A C 1
ATOM 877 O O . THR A 1 105 ? 0.674 -6.454 12.425 1.00 88.31 105 THR A O 1
ATOM 880 N N . ALA A 1 106 ? 1.161 -4.311 13.038 1.00 74.44 106 ALA A N 1
ATOM 881 C CA . ALA A 1 106 ? 2.390 -4.156 12.257 1.00 74.44 106 ALA A CA 1
ATOM 882 C C . ALA A 1 106 ? 3.454 -5.200 12.636 1.00 74.44 106 ALA A C 1
ATOM 884 O O . ALA A 1 106 ? 3.425 -5.688 13.792 1.00 74.44 106 ALA A O 1
#